Protein AF-A0A7Y2T8F9-F1 (afdb_monomer)

Structure (mmCIF, N/CA/C/O backbone):
data_AF-A0A7Y2T8F9-F1
#
_entry.id   AF-A0A7Y2T8F9-F1
#
loop_
_atom_site.group_PDB
_atom_site.id
_atom_site.type_symbol
_atom_site.label_atom_id
_atom_site.label_alt_id
_atom_site.label_comp_id
_atom_site.label_asym_id
_atom_site.label_entity_id
_atom_site.label_seq_id
_atom_site.pdbx_PDB_ins_code
_atom_site.Cartn_x
_atom_site.Cartn_y
_atom_site.Cartn_z
_atom_site.occupancy
_atom_site.B_iso_or_equiv
_atom_site.auth_seq_id
_atom_site.auth_comp_id
_atom_site.auth_asym_id
_atom_site.auth_atom_id
_atom_site.pdbx_PDB_model_num
ATOM 1 N N . MET A 1 1 ? 24.015 4.406 -47.033 1.00 55.91 1 MET A N 1
ATOM 2 C CA . MET A 1 1 ? 22.770 3.605 -46.964 1.00 55.91 1 MET A CA 1
ATOM 3 C C . MET A 1 1 ? 22.838 2.514 -45.892 1.00 55.91 1 MET A C 1
ATOM 5 O O . MET A 1 1 ? 22.006 2.557 -45.006 1.00 55.91 1 MET A O 1
ATOM 9 N N . LYS A 1 2 ? 23.842 1.614 -45.877 1.00 53.94 2 LYS A N 1
ATOM 10 C CA . LYS A 1 2 ? 24.017 0.629 -44.781 1.00 53.94 2 LYS A CA 1
ATOM 11 C C . LYS A 1 2 ? 24.205 1.256 -43.390 1.00 53.94 2 LYS A C 1
ATOM 13 O O . LYS A 1 2 ? 23.527 0.830 -42.476 1.00 53.94 2 LYS A O 1
ATOM 18 N N . ALA A 1 3 ? 25.053 2.281 -43.249 1.00 59.22 3 ALA A N 1
ATOM 19 C CA . ALA A 1 3 ? 25.273 2.962 -41.963 1.00 59.22 3 ALA A CA 1
ATOM 20 C C . ALA A 1 3 ? 23.988 3.603 -41.402 1.00 59.22 3 ALA A C 1
ATOM 22 O O . ALA A 1 3 ? 23.634 3.343 -40.263 1.00 59.22 3 ALA A O 1
ATOM 23 N N . LEU A 1 4 ? 23.235 4.310 -42.253 1.00 55.00 4 LEU A N 1
ATOM 24 C CA . LEU A 1 4 ? 21.915 4.863 -41.923 1.00 55.00 4 LEU A CA 1
ATOM 25 C C . LEU A 1 4 ? 20.891 3.785 -41.531 1.00 55.00 4 LEU A C 1
ATOM 27 O O . LEU A 1 4 ? 20.096 4.002 -40.631 1.00 55.00 4 LEU A O 1
ATOM 31 N N . MET A 1 5 ? 20.904 2.613 -42.177 1.00 53.47 5 MET A N 1
ATOM 32 C CA . MET A 1 5 ? 20.020 1.507 -41.781 1.00 53.47 5 MET A CA 1
ATOM 33 C C . MET A 1 5 ? 20.418 0.879 -40.439 1.00 53.47 5 MET A C 1
ATOM 35 O O . MET A 1 5 ? 19.548 0.382 -39.731 1.00 53.47 5 MET A O 1
ATOM 39 N N . THR A 1 6 ? 21.703 0.898 -40.079 1.00 60.75 6 THR A N 1
ATOM 40 C CA . THR A 1 6 ? 22.174 0.432 -38.767 1.00 60.75 6 THR A CA 1
ATOM 41 C C . THR A 1 6 ? 21.830 1.427 -37.658 1.00 60.75 6 THR A C 1
ATOM 43 O O . THR A 1 6 ? 21.439 0.998 -36.580 1.00 60.75 6 THR A O 1
ATOM 46 N N . GLU A 1 7 ? 21.929 2.730 -37.932 1.00 61.47 7 GLU A N 1
ATOM 47 C CA . GLU A 1 7 ? 21.553 3.815 -37.011 1.00 61.47 7 GLU A CA 1
ATOM 48 C C . GLU A 1 7 ? 20.048 3.787 -36.718 1.00 61.47 7 GLU A C 1
ATOM 50 O O . GLU A 1 7 ? 19.642 3.601 -35.576 1.00 61.47 7 GLU A O 1
ATOM 55 N N . VAL A 1 8 ? 19.224 3.798 -37.773 1.00 62.12 8 VAL A N 1
ATOM 56 C CA . VAL A 1 8 ? 17.759 3.701 -37.658 1.00 62.12 8 VAL A CA 1
ATOM 57 C C . VAL A 1 8 ? 17.342 2.370 -37.022 1.00 62.12 8 VAL A C 1
ATOM 59 O O . VAL A 1 8 ? 16.398 2.313 -36.240 1.00 62.12 8 VAL A O 1
ATOM 62 N N . GLY A 1 9 ? 18.053 1.278 -37.317 1.00 62.28 9 GLY A N 1
ATOM 63 C CA . GLY A 1 9 ? 17.817 -0.018 -36.678 1.00 62.28 9 GLY A CA 1
ATOM 64 C C . GLY A 1 9 ? 18.173 -0.046 -35.186 1.00 62.28 9 GLY A C 1
ATOM 65 O O . GLY A 1 9 ? 17.554 -0.801 -34.437 1.00 62.28 9 GLY A O 1
ATOM 66 N N . GLY A 1 10 ? 19.142 0.765 -34.754 1.00 63.31 10 GLY A N 1
ATOM 67 C CA . GLY A 1 10 ? 19.514 0.952 -33.351 1.00 63.31 10 GLY A CA 1
ATOM 68 C C . GLY A 1 10 ? 18.458 1.746 -32.588 1.00 63.31 10 GLY A C 1
ATOM 69 O O . GLY A 1 10 ? 17.924 1.244 -31.601 1.00 63.31 10 GLY A O 1
ATOM 70 N N . GLU A 1 11 ? 18.071 2.912 -33.110 1.00 63.84 11 GLU A N 1
ATOM 71 C CA . GLU A 1 11 ? 17.063 3.791 -32.498 1.00 63.84 11 GLU A CA 1
ATOM 72 C C . GLU A 1 11 ? 15.697 3.100 -32.347 1.00 63.84 11 GLU A C 1
ATOM 74 O O . GLU A 1 11 ? 15.057 3.178 -31.299 1.00 63.84 11 GLU A O 1
ATOM 79 N N . VAL A 1 12 ? 15.253 2.354 -33.367 1.00 68.38 12 VAL A N 1
ATOM 80 C CA . VAL A 1 12 ? 13.978 1.614 -33.315 1.00 68.38 12 VAL A CA 1
ATOM 81 C C . VAL A 1 12 ? 14.024 0.492 -32.273 1.00 68.38 12 VAL A C 1
ATOM 83 O O . VAL A 1 12 ? 13.024 0.215 -31.607 1.00 68.38 12 VAL A O 1
ATOM 86 N N . LYS A 1 13 ? 15.184 -0.149 -32.096 1.00 70.75 13 LYS A N 1
ATOM 87 C CA . LYS A 1 13 ? 15.356 -1.224 -31.116 1.00 70.75 13 LYS A CA 1
ATOM 88 C C . LYS A 1 13 ? 15.376 -0.678 -29.688 1.00 70.75 13 LYS A C 1
ATOM 90 O O . LYS A 1 13 ? 14.708 -1.244 -28.825 1.00 70.75 13 LYS A O 1
ATOM 95 N N . GLU A 1 14 ? 16.062 0.434 -29.447 1.00 68.06 14 GLU A N 1
ATOM 96 C CA . GLU A 1 14 ? 16.056 1.118 -28.148 1.00 68.06 14 GLU A CA 1
ATOM 97 C C . GLU A 1 14 ? 14.662 1.636 -27.783 1.00 68.06 14 GLU A C 1
ATOM 99 O O . GLU A 1 14 ? 14.189 1.384 -26.673 1.00 68.06 14 GLU A O 1
ATOM 104 N N . ALA A 1 15 ? 13.949 2.240 -28.740 1.00 69.44 15 ALA A N 1
ATOM 105 C CA . ALA A 1 15 ? 12.564 2.659 -28.549 1.00 69.44 15 ALA A CA 1
ATOM 106 C C . ALA A 1 15 ? 11.645 1.473 -28.204 1.00 69.44 15 ALA A C 1
ATOM 108 O O . ALA A 1 15 ? 10.830 1.576 -27.289 1.00 69.44 15 ALA A O 1
ATOM 109 N N . SER A 1 16 ? 11.794 0.326 -28.878 1.00 72.25 16 SER A N 1
ATOM 110 C CA . SER A 1 16 ? 10.986 -0.868 -28.586 1.00 72.25 16 SER A CA 1
ATOM 111 C C . SER A 1 16 ? 11.247 -1.454 -27.192 1.00 72.25 16 SER A C 1
ATOM 113 O O . SER A 1 16 ? 10.297 -1.736 -26.467 1.00 72.25 16 SER A O 1
ATOM 115 N N . LEU A 1 17 ? 12.515 -1.558 -26.775 1.00 71.75 17 LEU A N 1
ATOM 116 C CA . LEU A 1 17 ? 12.902 -2.070 -25.453 1.00 71.75 17 LEU A CA 1
ATOM 117 C C . LEU A 1 17 ? 12.482 -1.137 -24.313 1.00 71.75 17 LEU A C 1
ATOM 119 O O . LEU A 1 17 ? 12.268 -1.587 -23.184 1.00 71.75 17 LEU A O 1
ATOM 123 N N . PHE A 1 18 ? 12.402 0.162 -24.599 1.00 70.75 18 PHE A N 1
ATOM 124 C CA . PHE A 1 18 ? 11.888 1.157 -23.675 1.00 70.75 18 PHE A CA 1
ATOM 125 C C . PHE A 1 18 ? 10.367 1.066 -23.524 1.00 70.75 18 PHE A C 1
ATOM 127 O O . PHE A 1 18 ? 9.878 1.017 -22.397 1.00 70.75 18 PHE A O 1
ATOM 134 N N . VAL A 1 19 ? 9.628 1.011 -24.639 1.00 75.00 19 VAL A N 1
ATOM 135 C CA . VAL A 1 19 ? 8.163 0.864 -24.628 1.00 75.00 19 VAL A CA 1
ATOM 136 C C . VAL A 1 19 ? 7.761 -0.408 -23.885 1.00 75.00 19 VAL A C 1
ATOM 138 O O . VAL A 1 19 ? 6.861 -0.357 -23.058 1.00 75.00 19 VAL A O 1
ATOM 141 N N . GLU A 1 20 ? 8.482 -1.510 -24.089 1.00 77.06 20 GLU A N 1
ATOM 142 C CA . GLU A 1 20 ? 8.231 -2.775 -23.392 1.00 77.06 20 GLU A CA 1
ATOM 143 C C . GLU A 1 20 ? 8.440 -2.660 -21.869 1.00 77.06 20 GLU A C 1
ATOM 145 O O . GLU A 1 20 ? 7.571 -3.055 -21.091 1.00 77.06 20 GLU A O 1
ATOM 150 N N . ALA A 1 21 ? 9.536 -2.031 -21.424 1.00 71.12 21 ALA A N 1
ATOM 151 C CA . ALA A 1 21 ? 9.790 -1.797 -19.997 1.00 71.12 21 ALA A CA 1
ATOM 152 C C . ALA A 1 21 ? 8.787 -0.812 -19.364 1.00 71.12 21 ALA A C 1
ATOM 154 O O . ALA A 1 21 ? 8.422 -0.946 -18.193 1.00 71.12 21 ALA A O 1
ATOM 155 N N . PHE A 1 22 ? 8.339 0.188 -20.126 1.00 73.50 22 PHE A N 1
ATOM 156 C CA . PHE A 1 22 ? 7.329 1.144 -19.682 1.00 73.50 22 PHE A CA 1
ATOM 157 C C . PHE A 1 22 ? 5.944 0.497 -19.568 1.00 73.50 22 PHE A C 1
ATOM 159 O O . PHE A 1 22 ? 5.265 0.693 -18.559 1.00 73.50 22 PHE A O 1
ATOM 166 N N . ASP A 1 23 ? 5.540 -0.304 -20.555 1.00 78.75 23 ASP A N 1
ATOM 167 C CA . ASP A 1 23 ? 4.273 -1.037 -20.542 1.00 78.75 23 ASP A CA 1
ATOM 168 C C . ASP A 1 23 ? 4.210 -2.002 -19.355 1.00 78.75 23 ASP A C 1
ATOM 170 O O . ASP A 1 23 ? 3.202 -2.046 -18.644 1.00 78.75 23 ASP A O 1
ATOM 174 N N . GLU A 1 24 ? 5.305 -2.709 -19.066 1.00 75.56 24 GLU A N 1
ATOM 175 C CA . GLU A 1 24 ? 5.387 -3.578 -17.894 1.00 75.56 24 GLU A CA 1
ATOM 176 C C . GLU A 1 24 ? 5.189 -2.785 -16.588 1.00 75.56 24 GLU A C 1
ATOM 178 O O . GLU A 1 24 ? 4.359 -3.157 -15.752 1.00 75.56 24 GLU A O 1
ATOM 183 N N . LEU A 1 25 ? 5.862 -1.638 -16.431 1.00 73.62 25 LEU A N 1
ATOM 184 C CA . LEU A 1 25 ? 5.693 -0.754 -15.270 1.00 73.62 25 LEU A CA 1
ATOM 185 C C . LEU A 1 25 ? 4.246 -0.235 -15.143 1.00 73.62 25 LEU A C 1
ATOM 187 O O . LEU A 1 25 ? 3.688 -0.173 -14.039 1.00 73.62 25 LEU A O 1
ATOM 191 N N . MET A 1 26 ? 3.622 0.118 -16.269 1.00 78.19 26 MET A N 1
ATOM 192 C CA . MET A 1 26 ? 2.252 0.629 -16.326 1.00 78.19 26 MET A CA 1
ATOM 193 C C . MET A 1 26 ? 1.230 -0.417 -15.878 1.00 78.19 26 MET A C 1
ATOM 195 O O . MET A 1 26 ? 0.310 -0.078 -15.130 1.00 78.19 26 MET A O 1
ATOM 199 N N . VAL A 1 27 ? 1.403 -1.691 -16.246 1.00 82.00 27 VAL A N 1
ATOM 200 C CA . VAL A 1 27 ? 0.526 -2.781 -15.783 1.00 82.00 27 VAL A CA 1
ATOM 201 C C . VAL A 1 27 ? 0.544 -2.885 -14.256 1.00 82.00 27 VAL A C 1
ATOM 203 O O . VAL A 1 27 ? -0.520 -2.905 -13.630 1.00 82.00 27 VAL A O 1
ATOM 206 N N . TYR A 1 28 ? 1.725 -2.868 -13.628 1.00 77.19 28 TYR A N 1
ATOM 207 C CA . TYR A 1 28 ? 1.826 -2.887 -12.163 1.00 77.19 28 TYR A CA 1
ATOM 208 C C . TYR A 1 28 ? 1.205 -1.644 -11.516 1.00 77.19 28 TYR A C 1
ATOM 210 O O . TYR A 1 28 ? 0.551 -1.754 -10.475 1.00 77.19 28 TYR A O 1
ATOM 218 N N . SER A 1 29 ? 1.358 -0.476 -12.143 1.00 79.25 29 SER A N 1
ATOM 219 C CA . SER A 1 29 ? 0.748 0.775 -11.683 1.00 79.25 29 SER A CA 1
ATOM 220 C C . SER A 1 29 ? -0.785 0.717 -11.711 1.00 79.25 29 SER A C 1
ATOM 222 O O . SER A 1 29 ? -1.440 1.097 -10.737 1.00 79.25 29 SER A O 1
ATOM 224 N N . TYR A 1 30 ? -1.382 0.164 -12.774 1.00 82.31 30 TYR A N 1
ATOM 225 C CA . TYR A 1 30 ? -2.833 -0.033 -12.857 1.00 82.31 30 TYR A CA 1
ATOM 226 C C . TYR A 1 30 ? -3.352 -1.030 -11.817 1.00 82.31 30 TYR A C 1
ATOM 228 O O . TYR A 1 30 ? -4.395 -0.784 -11.202 1.00 82.31 30 TYR A O 1
ATOM 236 N N . ILE A 1 31 ? -2.621 -2.122 -11.574 1.00 85.56 3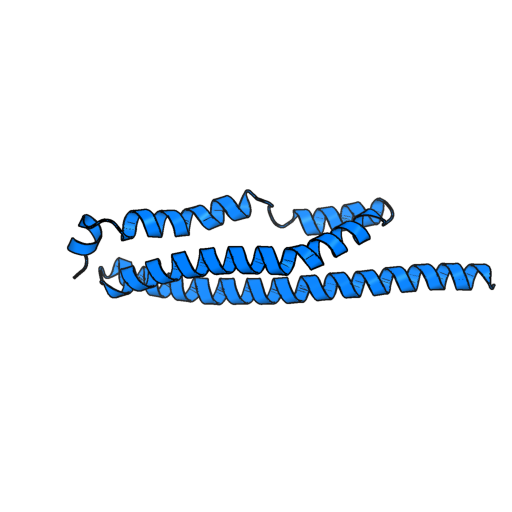1 ILE A N 1
ATOM 237 C CA . ILE A 1 31 ? -2.960 -3.093 -10.523 1.00 85.56 31 ILE A CA 1
ATOM 238 C C . ILE A 1 31 ? -2.929 -2.420 -9.143 1.00 85.56 31 ILE A C 1
ATOM 240 O O . ILE A 1 31 ? -3.879 -2.561 -8.369 1.00 85.56 31 ILE A O 1
ATOM 244 N N . ASP A 1 32 ? -1.884 -1.642 -8.841 1.00 82.00 32 ASP A N 1
ATOM 245 C CA . ASP A 1 32 ? -1.767 -0.899 -7.580 1.00 82.00 32 ASP A CA 1
ATOM 246 C C . ASP A 1 32 ? -2.890 0.141 -7.424 1.00 82.00 32 ASP A C 1
ATOM 248 O O . ASP A 1 32 ? -3.497 0.264 -6.357 1.00 82.00 32 ASP A O 1
ATOM 252 N N . ALA A 1 33 ? -3.227 0.867 -8.495 1.00 80.44 33 ALA A N 1
ATOM 253 C CA . ALA A 1 33 ? -4.338 1.814 -8.503 1.00 80.44 33 ALA A CA 1
ATOM 254 C C . ALA A 1 33 ? -5.678 1.120 -8.210 1.00 80.44 33 ALA A C 1
ATOM 256 O O . ALA A 1 33 ? -6.429 1.573 -7.341 1.00 80.44 33 ALA A O 1
ATOM 257 N N . GLY A 1 34 ? -5.955 -0.013 -8.862 1.00 84.94 34 GLY A N 1
ATOM 258 C CA . GLY A 1 34 ? -7.148 -0.821 -8.600 1.00 84.94 34 GLY A CA 1
ATOM 259 C C . GLY A 1 34 ? -7.211 -1.303 -7.149 1.00 84.94 34 GLY A C 1
ATOM 260 O O . GLY A 1 34 ? -8.235 -1.146 -6.477 1.00 84.94 34 GLY A O 1
ATOM 261 N N . LEU A 1 35 ? -6.092 -1.803 -6.620 1.00 86.75 35 LEU A N 1
ATOM 262 C CA . LEU A 1 35 ? -5.986 -2.243 -5.230 1.00 86.75 35 LEU A CA 1
ATOM 263 C C . LEU A 1 35 ? -6.252 -1.097 -4.243 1.00 86.75 35 LEU A C 1
ATOM 265 O O . LEU A 1 35 ? -6.974 -1.283 -3.260 1.00 86.75 35 LEU A O 1
ATOM 269 N N . LYS A 1 36 ? -5.726 0.105 -4.511 1.00 82.19 36 LYS A N 1
ATOM 270 C CA . LYS A 1 36 ? -5.979 1.308 -3.701 1.00 82.19 36 LYS A CA 1
ATOM 271 C C . LYS A 1 36 ? -7.452 1.698 -3.696 1.00 82.19 36 LYS A C 1
ATOM 273 O O . LYS A 1 36 ? -7.960 2.053 -2.635 1.00 82.19 36 LYS A O 1
ATOM 278 N N . VAL A 1 37 ? -8.142 1.610 -4.833 1.00 86.50 37 VAL A N 1
ATOM 279 C CA . VAL A 1 37 ? -9.582 1.900 -4.917 1.00 86.50 37 VAL A CA 1
ATOM 280 C C . VAL A 1 37 ? -10.381 0.900 -4.081 1.00 86.50 37 VAL A C 1
ATOM 282 O O . VAL A 1 37 ? -11.184 1.311 -3.243 1.00 86.50 37 VAL A O 1
ATOM 285 N N . VAL A 1 38 ? -10.117 -0.402 -4.233 1.00 88.12 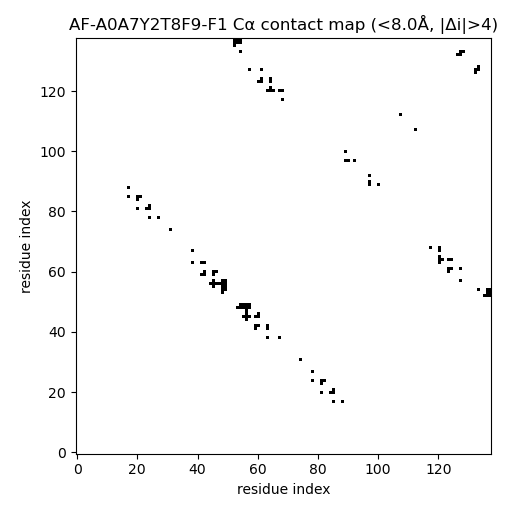38 VAL A N 1
A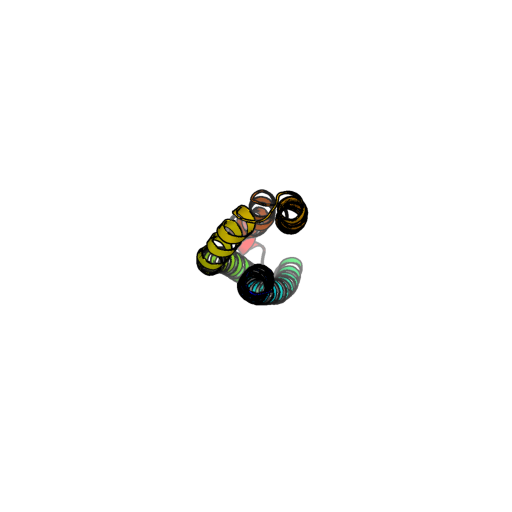TOM 286 C CA . VAL A 1 38 ? -10.797 -1.457 -3.460 1.00 88.12 38 VAL A CA 1
ATOM 287 C C . VAL A 1 38 ? -10.561 -1.276 -1.962 1.00 88.12 38 VAL A C 1
ATOM 289 O O . VAL A 1 38 ? -11.506 -1.281 -1.170 1.00 88.12 38 VAL A O 1
ATOM 292 N N . LEU A 1 39 ? -9.309 -1.046 -1.560 1.00 82.75 39 LEU A N 1
ATOM 293 C CA . LEU A 1 39 ? -8.971 -0.747 -0.173 1.00 82.75 39 LEU A CA 1
ATOM 294 C C . LEU A 1 39 ? -9.672 0.536 0.298 1.00 82.75 39 LEU A C 1
ATOM 296 O O . LEU A 1 39 ? -10.211 0.552 1.400 1.00 82.75 39 LEU A O 1
ATOM 300 N N . GLY A 1 40 ? -9.729 1.590 -0.512 1.00 81.38 40 GLY A N 1
ATOM 301 C CA . GLY A 1 40 ? -10.440 2.828 -0.182 1.00 81.38 40 GLY A CA 1
ATOM 302 C C . GLY A 1 40 ? -11.924 2.601 0.121 1.00 81.38 40 GLY A C 1
ATOM 303 O O . GLY A 1 40 ? -12.435 3.108 1.120 1.00 81.38 40 GLY A O 1
ATOM 304 N N . LEU A 1 41 ? -12.605 1.770 -0.672 1.00 86.69 41 LEU A N 1
ATOM 305 C CA . LEU A 1 41 ? -14.008 1.409 -0.437 1.00 86.69 41 LEU A CA 1
ATOM 306 C C . LEU A 1 41 ? -14.195 0.632 0.872 1.00 86.69 41 LEU A C 1
ATOM 308 O O . LEU A 1 41 ? -15.095 0.946 1.653 1.00 86.69 41 LEU A O 1
ATOM 312 N N . ILE A 1 42 ? -13.320 -0.339 1.155 1.00 83.62 42 ILE A N 1
ATOM 313 C CA . ILE A 1 42 ? -13.343 -1.089 2.421 1.00 83.62 42 ILE A CA 1
ATOM 314 C C . ILE A 1 42 ? -13.149 -0.137 3.606 1.00 83.62 42 ILE A C 1
ATOM 316 O O . ILE A 1 42 ? -13.848 -0.260 4.614 1.00 83.62 42 ILE A O 1
ATOM 320 N N . LEU A 1 43 ? -12.241 0.836 3.482 1.00 82.75 43 LEU A N 1
ATOM 321 C CA . LEU A 1 43 ? -12.013 1.832 4.523 1.00 82.75 43 LEU A CA 1
ATOM 322 C C . LEU A 1 43 ? -13.245 2.706 4.758 1.00 82.75 43 LEU A C 1
ATOM 324 O O . LEU A 1 43 ? -13.581 2.964 5.911 1.00 82.75 43 LEU A O 1
ATOM 328 N N . LEU A 1 44 ? -13.936 3.138 3.699 1.00 83.75 44 LEU A N 1
ATOM 329 C CA . LEU A 1 44 ? -15.166 3.920 3.831 1.00 83.75 44 LEU A CA 1
ATOM 330 C C . LEU A 1 44 ? -16.243 3.139 4.592 1.00 83.75 44 LEU A C 1
ATOM 332 O O . LEU A 1 44 ? -16.826 3.662 5.543 1.00 83.75 44 LEU A O 1
ATOM 336 N N . VAL A 1 45 ? -16.457 1.866 4.245 1.00 84.44 45 VAL A N 1
ATOM 337 C CA . VAL A 1 45 ? -17.413 0.992 4.951 1.00 84.44 45 VAL A CA 1
ATOM 338 C C . VAL A 1 45 ? -17.013 0.810 6.419 1.00 84.44 45 VAL A C 1
ATOM 340 O O . VAL A 1 45 ? -17.851 0.939 7.317 1.00 84.44 45 VAL A O 1
ATOM 343 N N . ALA A 1 46 ? -15.727 0.573 6.684 1.00 82.62 46 ALA A N 1
ATOM 344 C CA . ALA A 1 46 ? -15.210 0.433 8.040 1.00 82.62 46 ALA A CA 1
ATOM 345 C C . ALA A 1 46 ? -15.370 1.730 8.857 1.00 82.62 46 ALA A C 1
ATOM 347 O O . ALA A 1 46 ? -15.802 1.686 10.012 1.00 82.62 46 ALA A O 1
ATOM 348 N N . GLY A 1 47 ? -15.119 2.885 8.233 1.00 80.19 47 GLY A N 1
ATOM 349 C CA . GLY A 1 47 ? -15.318 4.216 8.802 1.00 80.19 47 GLY A CA 1
ATOM 350 C C . GLY A 1 47 ? -16.771 4.470 9.200 1.00 80.19 47 GLY A C 1
ATOM 351 O O . GLY A 1 47 ? -17.031 4.927 10.313 1.00 80.19 47 GLY A O 1
ATOM 352 N N . VAL A 1 48 ? -17.737 4.081 8.360 1.00 85.12 48 VAL A N 1
ATOM 353 C CA . VAL A 1 48 ? -19.169 4.145 8.706 1.00 85.12 48 VAL A CA 1
ATOM 354 C C . VAL A 1 48 ? -19.486 3.263 9.919 1.00 85.12 48 VAL A C 1
ATOM 356 O O . VAL A 1 48 ? -20.210 3.687 10.823 1.00 85.12 48 VAL A O 1
ATOM 359 N N . GLY A 1 49 ? -18.922 2.054 9.984 1.00 80.38 49 GLY A N 1
ATOM 360 C CA . GLY A 1 49 ? -19.061 1.171 11.146 1.00 80.38 49 GLY A CA 1
ATOM 361 C C . GLY A 1 49 ? -18.493 1.782 12.433 1.00 80.38 49 GLY A C 1
ATOM 362 O O . GLY A 1 49 ? -19.100 1.664 13.499 1.00 80.38 49 GLY A O 1
ATOM 363 N N . LEU A 1 50 ? -17.368 2.489 12.326 1.00 79.62 50 LEU A N 1
ATOM 364 C CA . LEU A 1 50 ? -16.729 3.221 13.420 1.00 79.62 50 LEU A CA 1
ATOM 365 C C . LEU A 1 50 ? -17.554 4.415 13.906 1.00 79.62 50 LEU A C 1
ATOM 367 O O . LEU A 1 50 ? -17.727 4.574 15.114 1.00 79.62 50 LEU A O 1
ATOM 371 N N . LEU A 1 51 ? -18.127 5.202 12.992 1.00 80.56 51 LEU A N 1
ATOM 372 C CA . LEU A 1 51 ? -19.035 6.304 13.335 1.00 80.56 51 LEU A CA 1
ATOM 373 C C . LEU A 1 51 ? -20.285 5.801 14.066 1.00 80.56 51 LEU A C 1
ATOM 375 O O . LEU A 1 51 ? -20.748 6.425 15.020 1.00 80.56 51 LEU A O 1
ATOM 379 N N . LYS A 1 52 ? -20.790 4.625 13.678 1.00 82.81 52 LYS A N 1
ATOM 380 C CA . LYS A 1 52 ? -21.908 3.947 14.352 1.00 82.81 52 LYS A CA 1
ATOM 381 C C . LYS A 1 52 ? -21.506 3.219 15.641 1.00 82.81 52 LYS A C 1
ATOM 383 O O . LYS A 1 52 ? -22.330 2.504 16.208 1.00 82.81 52 LYS A O 1
ATOM 388 N N . LYS A 1 53 ? -20.261 3.384 16.102 1.00 80.00 53 LYS A N 1
ATOM 389 C CA . LYS A 1 53 ? -19.688 2.737 17.290 1.00 80.00 53 LYS A CA 1
ATOM 390 C C . LYS A 1 53 ? -19.856 1.210 17.306 1.00 80.00 53 LYS A C 1
ATOM 392 O O . LYS A 1 53 ? -20.029 0.618 18.366 1.00 80.00 53 LYS A O 1
ATOM 397 N N . LYS A 1 54 ? -19.800 0.562 16.139 1.00 79.88 54 LYS A N 1
ATOM 398 C CA . LYS A 1 54 ? -19.945 -0.894 16.011 1.00 79.88 54 LYS A CA 1
ATOM 399 C C . LYS A 1 54 ? -18.590 -1.590 16.087 1.00 79.88 54 LYS A C 1
ATOM 401 O O . LYS A 1 54 ? -17.640 -1.198 15.407 1.00 79.88 54 LYS A O 1
ATOM 406 N N . LEU A 1 55 ? -18.534 -2.707 16.813 1.00 78.81 55 LEU A N 1
ATOM 407 C CA . LEU A 1 55 ? -17.337 -3.557 16.912 1.00 78.81 55 LEU A CA 1
ATOM 408 C C . LEU A 1 55 ? -16.863 -4.102 15.553 1.00 78.81 55 LEU A C 1
ATOM 410 O O . LEU A 1 55 ? -15.670 -4.334 15.357 1.00 78.81 55 LEU A O 1
ATOM 414 N N . TRP A 1 56 ? -17.772 -4.290 14.591 1.00 78.94 56 TRP A N 1
ATOM 415 C CA . TRP A 1 56 ? -17.391 -4.741 13.250 1.00 78.94 56 TRP A CA 1
ATOM 416 C C . TRP A 1 56 ? -16.590 -3.684 12.478 1.00 78.94 56 TRP A C 1
ATOM 418 O O . TRP A 1 56 ? -15.611 -4.040 11.829 1.00 78.94 56 TRP A O 1
ATOM 428 N N . GLY A 1 57 ? -16.910 -2.391 12.633 1.00 79.12 57 GLY A N 1
ATOM 429 C CA . GLY A 1 57 ? -16.145 -1.300 12.014 1.00 79.12 57 GLY A CA 1
ATOM 430 C C . GLY A 1 57 ? -14.697 -1.264 12.502 1.00 79.12 57 GLY A C 1
ATOM 431 O O . GLY A 1 57 ? -13.772 -1.151 11.706 1.00 79.12 57 GLY A O 1
ATOM 432 N N . GLN A 1 58 ? -14.485 -1.493 13.802 1.00 80.12 58 GLN A N 1
ATOM 433 C CA . GLN A 1 58 ? -13.147 -1.616 14.385 1.00 80.12 58 GLN A CA 1
ATOM 434 C C . GLN A 1 58 ? -12.360 -2.791 13.789 1.00 80.12 58 GLN A C 1
ATOM 436 O O . GLN A 1 58 ? -11.206 -2.618 13.398 1.00 80.12 58 GLN A O 1
ATOM 441 N N . LYS A 1 59 ? -12.974 -3.981 13.701 1.00 80.81 59 LYS A N 1
ATOM 442 C CA . LYS A 1 59 ? -12.327 -5.171 13.124 1.00 80.81 59 LYS A CA 1
ATOM 443 C C . LYS A 1 59 ? -11.993 -4.972 11.643 1.00 80.81 59 LYS A C 1
ATOM 445 O O . LYS A 1 59 ? -10.896 -5.333 11.229 1.00 80.81 59 LYS A O 1
ATOM 450 N N . MET A 1 60 ? -12.898 -4.368 10.869 1.00 80.69 60 MET A N 1
ATOM 451 C CA . MET A 1 60 ? -12.660 -4.071 9.454 1.00 80.69 60 MET A CA 1
ATOM 452 C C . MET A 1 60 ? -11.546 -3.045 9.256 1.00 80.69 60 MET A C 1
ATOM 454 O O . MET A 1 60 ? -10.701 -3.253 8.395 1.00 80.69 60 MET A O 1
ATOM 458 N N . SER A 1 61 ? -11.488 -1.979 10.060 1.00 82.81 61 SER A N 1
ATOM 459 C CA . SER A 1 61 ? -10.404 -0.992 9.969 1.00 82.81 61 SER A CA 1
ATOM 460 C C . SER A 1 61 ? -9.047 -1.568 10.364 1.00 82.81 61 SER A C 1
ATOM 462 O O . SER A 1 61 ? -8.043 -1.230 9.743 1.00 82.81 61 SER A O 1
ATOM 464 N N . LEU A 1 62 ? -9.006 -2.458 11.360 1.00 83.06 62 LEU A N 1
ATOM 465 C CA . LEU A 1 62 ? -7.791 -3.189 11.731 1.00 83.06 62 LEU A CA 1
ATOM 466 C C . LEU A 1 62 ? -7.321 -4.105 10.600 1.00 83.06 62 LEU A C 1
ATOM 468 O O . LEU A 1 62 ? -6.155 -4.053 10.215 1.00 83.06 62 LEU A O 1
ATOM 472 N N . PHE A 1 63 ? -8.234 -4.902 10.040 1.00 85.00 63 PHE A N 1
ATOM 473 C CA . PHE A 1 63 ? -7.936 -5.754 8.892 1.00 85.00 63 PHE A CA 1
ATOM 474 C C . PHE A 1 63 ? -7.446 -4.927 7.699 1.00 85.00 63 PHE A C 1
ATOM 476 O O . PHE A 1 63 ? -6.417 -5.245 7.112 1.00 85.00 63 PHE A O 1
ATOM 483 N N . TRP A 1 64 ? -8.135 -3.827 7.392 1.00 86.94 64 TRP A N 1
ATOM 484 C CA . TRP A 1 64 ? -7.763 -2.910 6.323 1.00 86.94 64 TRP A CA 1
ATOM 485 C C . TRP A 1 64 ? -6.362 -2.324 6.519 1.00 86.94 64 TRP A C 1
ATOM 487 O O . TRP A 1 64 ? -5.573 -2.309 5.578 1.00 86.94 64 TRP A O 1
ATOM 497 N N . ALA A 1 65 ? -6.027 -1.878 7.734 1.00 83.50 65 ALA A N 1
ATOM 498 C CA . ALA A 1 65 ? -4.721 -1.294 8.025 1.00 83.50 65 ALA A CA 1
ATOM 499 C C . ALA A 1 65 ? -3.587 -2.308 7.809 1.00 83.50 65 ALA A C 1
ATOM 501 O O . ALA A 1 65 ? -2.588 -1.984 7.168 1.00 83.50 65 ALA A O 1
ATOM 502 N N . VAL A 1 66 ? -3.765 -3.551 8.272 1.00 85.81 66 VAL A N 1
ATOM 503 C CA . VAL A 1 66 ? -2.798 -4.637 8.041 1.00 85.81 66 VAL A CA 1
ATOM 504 C C . VAL A 1 66 ? -2.708 -4.974 6.553 1.00 85.81 66 VAL A C 1
ATOM 506 O O . VAL A 1 66 ? -1.609 -5.005 6.003 1.00 85.81 66 VAL A O 1
ATOM 509 N N . ALA A 1 67 ? -3.847 -5.157 5.881 1.00 84.62 67 ALA A N 1
ATOM 510 C CA . ALA A 1 67 ? -3.895 -5.461 4.454 1.00 84.62 67 ALA A CA 1
ATOM 511 C C . ALA A 1 67 ? -3.206 -4.374 3.618 1.00 84.62 67 ALA A C 1
ATOM 513 O O . ALA A 1 67 ? -2.465 -4.691 2.693 1.00 84.62 67 ALA A O 1
ATOM 514 N N . ARG A 1 68 ? -3.377 -3.094 3.972 1.00 84.12 68 ARG A N 1
ATOM 515 C CA . ARG A 1 68 ? -2.745 -1.967 3.277 1.00 84.12 68 ARG A CA 1
ATOM 516 C C . ARG A 1 68 ? -1.226 -1.955 3.433 1.00 84.12 68 ARG A C 1
ATOM 518 O O . ARG A 1 68 ? -0.542 -1.635 2.459 1.00 84.12 68 ARG A O 1
ATOM 525 N N . ILE A 1 69 ? -0.718 -2.281 4.624 1.00 84.00 69 ILE A N 1
ATOM 526 C CA . ILE A 1 69 ? 0.723 -2.380 4.902 1.00 84.00 69 ILE A CA 1
ATOM 527 C C . ILE A 1 69 ? 1.327 -3.556 4.133 1.00 84.00 69 ILE A C 1
ATOM 529 O O . ILE A 1 69 ? 2.334 -3.385 3.450 1.00 84.00 69 ILE A O 1
ATOM 533 N N . VAL A 1 70 ? 0.686 -4.727 4.183 1.00 86.94 70 VAL A N 1
ATOM 534 C CA . VAL A 1 70 ? 1.138 -5.915 3.444 1.00 86.94 70 VAL A CA 1
ATOM 535 C C . VAL A 1 70 ? 1.123 -5.647 1.939 1.00 86.94 70 VAL A C 1
ATOM 537 O O . VAL A 1 70 ? 2.121 -5.896 1.272 1.00 86.94 70 VAL A O 1
ATOM 540 N N . ALA A 1 71 ? 0.045 -5.060 1.415 1.00 83.75 71 ALA A N 1
ATOM 541 C CA . ALA A 1 71 ? -0.064 -4.669 0.013 1.00 83.75 71 ALA A CA 1
ATOM 542 C C . ALA A 1 71 ? 1.045 -3.698 -0.415 1.00 83.75 71 ALA A C 1
ATOM 544 O O . ALA A 1 71 ? 1.653 -3.898 -1.459 1.00 83.75 71 ALA A O 1
ATOM 545 N N . ALA A 1 72 ? 1.347 -2.676 0.398 1.00 79.69 72 ALA A N 1
ATOM 546 C CA . ALA A 1 72 ? 2.469 -1.775 0.125 1.00 79.69 72 ALA A CA 1
ATOM 547 C C . ALA A 1 72 ? 3.801 -2.533 0.049 1.00 79.69 72 ALA A C 1
ATOM 549 O O . ALA A 1 72 ? 4.573 -2.309 -0.880 1.00 79.69 72 ALA A O 1
ATOM 550 N N . GLY A 1 73 ? 4.060 -3.429 1.007 1.00 82.06 73 GLY A N 1
ATOM 551 C CA . GLY A 1 73 ? 5.285 -4.226 1.040 1.00 82.06 73 GLY A CA 1
ATOM 552 C C . GLY A 1 73 ? 5.422 -5.130 -0.183 1.00 82.06 73 GLY A C 1
ATOM 553 O O . GLY A 1 73 ? 6.450 -5.097 -0.853 1.00 82.06 73 GLY A O 1
ATOM 554 N N . VAL A 1 74 ? 4.368 -5.879 -0.518 1.00 85.69 74 VAL A N 1
ATOM 555 C CA . VAL A 1 74 ? 4.346 -6.775 -1.684 1.00 85.69 74 VAL A CA 1
ATOM 556 C C . VAL A 1 74 ? 4.541 -5.992 -2.978 1.00 85.69 74 VAL A C 1
ATOM 558 O O . VAL A 1 74 ? 5.429 -6.340 -3.751 1.00 85.69 74 VAL A O 1
ATOM 561 N N . MET A 1 75 ? 3.781 -4.912 -3.195 1.00 78.69 75 MET A N 1
ATOM 562 C CA . MET A 1 75 ? 3.921 -4.109 -4.412 1.00 78.69 75 MET A CA 1
ATOM 563 C C . MET A 1 75 ? 5.324 -3.525 -4.535 1.00 78.69 75 MET A C 1
ATOM 565 O O . MET A 1 75 ? 5.910 -3.632 -5.600 1.00 78.69 75 MET A O 1
ATOM 569 N N . THR A 1 76 ? 5.910 -3.025 -3.443 1.00 78.81 76 THR A N 1
ATOM 570 C CA . THR A 1 76 ? 7.292 -2.515 -3.452 1.00 78.81 76 THR A CA 1
ATOM 571 C C . THR A 1 76 ? 8.292 -3.581 -3.907 1.00 78.81 76 THR A C 1
ATOM 573 O O . THR A 1 76 ? 9.166 -3.292 -4.721 1.00 78.81 76 THR A O 1
ATOM 576 N N . VAL A 1 77 ? 8.164 -4.816 -3.407 1.00 82.25 77 VAL A N 1
ATOM 577 C CA . VAL A 1 77 ? 9.055 -5.930 -3.775 1.00 82.25 77 VAL A CA 1
ATOM 578 C C . VAL A 1 77 ? 8.861 -6.351 -5.231 1.00 82.25 77 VAL A C 1
ATOM 580 O O . VAL A 1 77 ? 9.845 -6.568 -5.931 1.00 82.25 77 VAL A O 1
ATOM 583 N N . VAL A 1 78 ? 7.617 -6.431 -5.703 1.00 83.25 78 VAL A N 1
ATOM 584 C CA . VAL A 1 78 ? 7.306 -6.842 -7.080 1.00 83.25 78 VAL A CA 1
ATOM 585 C C . VAL A 1 78 ? 7.740 -5.778 -8.091 1.00 83.25 78 VAL A C 1
ATOM 587 O O . VAL A 1 78 ? 8.314 -6.112 -9.122 1.00 83.25 78 VAL A O 1
ATOM 590 N N . THR A 1 79 ? 7.554 -4.492 -7.788 1.00 75.44 79 THR A N 1
ATOM 591 C CA . THR A 1 79 ? 7.934 -3.405 -8.701 1.00 75.44 79 THR A CA 1
ATOM 592 C C . THR A 1 79 ? 9.429 -3.096 -8.685 1.00 75.44 79 THR A C 1
ATOM 594 O O . THR A 1 79 ? 9.902 -2.414 -9.588 1.00 75.44 79 THR A O 1
ATOM 597 N N . LEU A 1 80 ? 10.191 -3.569 -7.690 1.00 76.31 80 LEU A N 1
ATOM 598 C CA . LEU A 1 80 ? 11.618 -3.253 -7.526 1.00 76.31 80 LEU A CA 1
ATOM 599 C C . LEU A 1 80 ? 12.469 -3.672 -8.733 1.00 76.31 80 LEU A C 1
ATOM 601 O O . LEU A 1 80 ? 13.367 -2.927 -9.117 1.00 76.31 80 LEU A O 1
ATOM 605 N N . GLY A 1 81 ? 12.188 -4.837 -9.322 1.00 79.50 81 GLY A N 1
ATOM 606 C CA . GLY A 1 81 ? 12.883 -5.338 -10.514 1.00 79.50 81 GLY A CA 1
ATOM 607 C C . GLY A 1 81 ? 12.614 -4.472 -11.751 1.00 79.50 81 GLY A C 1
ATOM 608 O O . GLY A 1 81 ? 13.543 -3.809 -12.214 1.00 79.50 81 GLY A O 1
ATOM 609 N N . PRO A 1 82 ? 11.351 -4.381 -12.213 1.00 77.12 82 PRO A N 1
ATOM 610 C CA . PRO A 1 82 ? 10.974 -3.556 -13.365 1.00 77.12 82 PRO A CA 1
ATOM 611 C C . PRO A 1 82 ? 11.372 -2.084 -13.210 1.00 77.12 82 PRO A C 1
ATOM 613 O O . PRO A 1 82 ? 11.831 -1.449 -14.152 1.00 77.12 82 PRO A O 1
ATOM 616 N N . THR A 1 83 ? 11.272 -1.536 -11.993 1.00 74.12 83 THR A N 1
ATOM 617 C CA . THR A 1 83 ? 11.680 -0.151 -11.714 1.00 74.12 83 THR A CA 1
ATOM 618 C C . THR A 1 83 ? 13.187 0.050 -11.885 1.00 74.12 83 THR A C 1
ATOM 620 O O . THR A 1 83 ? 13.597 1.098 -12.376 1.00 74.12 83 THR A O 1
ATOM 623 N N . ARG A 1 84 ? 14.026 -0.920 -11.489 1.00 75.50 84 ARG A N 1
ATOM 624 C CA . ARG A 1 84 ? 15.482 -0.832 -11.691 1.00 75.50 84 ARG A CA 1
ATOM 625 C C . ARG A 1 84 ? 15.842 -0.908 -13.167 1.00 75.50 84 ARG A C 1
ATOM 627 O O . ARG A 1 84 ? 16.603 -0.070 -13.629 1.00 75.50 84 ARG A O 1
ATOM 634 N N . GLU A 1 85 ? 15.250 -1.849 -13.898 1.00 76.25 85 GLU A N 1
ATOM 635 C CA . GLU A 1 85 ? 15.492 -1.991 -15.336 1.00 76.25 85 GLU A CA 1
ATOM 636 C C . GLU A 1 85 ? 15.054 -0.735 -16.105 1.00 76.25 85 GLU A C 1
ATOM 638 O O . GLU A 1 85 ? 15.788 -0.223 -16.949 1.00 76.25 85 GLU A O 1
ATOM 643 N N . PHE A 1 86 ? 13.894 -0.176 -15.754 1.00 73.88 86 PHE A N 1
ATOM 644 C CA . PHE A 1 86 ? 13.424 1.088 -16.307 1.00 73.88 86 PHE A CA 1
ATOM 645 C C . PHE A 1 86 ? 14.388 2.247 -16.000 1.00 73.88 86 PHE A C 1
ATOM 647 O O . PHE A 1 86 ? 14.727 3.019 -16.893 1.00 73.88 86 PHE A O 1
ATOM 654 N N . GLN A 1 87 ? 14.881 2.358 -14.760 1.00 72.75 87 GLN A N 1
ATOM 655 C CA . GLN A 1 87 ? 15.850 3.394 -14.377 1.00 72.75 87 GLN A CA 1
ATOM 656 C C . GLN A 1 87 ? 17.188 3.260 -15.113 1.00 72.75 87 GLN A C 1
ATOM 658 O O . GLN A 1 87 ? 17.751 4.273 -15.523 1.00 72.75 87 GLN A O 1
ATOM 663 N N . GLU A 1 88 ? 17.688 2.038 -15.301 1.00 76.75 88 GLU A N 1
ATOM 664 C CA . GLU A 1 88 ? 18.924 1.781 -16.046 1.00 76.75 88 GLU A CA 1
ATOM 665 C C . GLU A 1 88 ? 18.785 2.164 -17.523 1.00 76.75 88 GLU A C 1
ATOM 667 O O . GLU A 1 88 ? 19.684 2.807 -18.064 1.00 76.75 88 GLU A O 1
ATOM 672 N N . LYS A 1 89 ? 17.648 1.846 -18.158 1.00 72.00 89 LYS A N 1
ATOM 673 C CA . LYS A 1 89 ? 17.371 2.223 -19.555 1.00 72.00 89 LYS A CA 1
ATOM 674 C C . LYS A 1 89 ? 17.194 3.735 -19.725 1.00 72.00 89 LYS A C 1
ATOM 676 O O . LYS A 1 89 ? 17.752 4.309 -20.652 1.00 72.00 89 LYS A O 1
ATOM 681 N N . VAL A 1 90 ? 16.491 4.404 -18.807 1.00 71.06 90 VAL A N 1
ATOM 682 C CA . VAL A 1 90 ? 16.347 5.876 -18.821 1.00 71.06 90 VAL A CA 1
ATOM 683 C C . VAL A 1 90 ? 17.688 6.579 -18.583 1.00 71.06 90 VAL A C 1
ATOM 685 O O . VAL A 1 90 ? 17.937 7.633 -19.159 1.00 71.06 90 VAL A O 1
ATOM 688 N N . GLY A 1 91 ? 18.573 6.004 -17.764 1.00 69.31 91 GLY A N 1
ATOM 689 C CA . GLY A 1 91 ? 19.910 6.548 -17.508 1.00 69.31 91 GLY A CA 1
ATOM 690 C C . GLY A 1 91 ? 20.875 6.475 -18.698 1.00 69.31 91 GLY A C 1
ATOM 691 O O . GLY A 1 91 ? 21.933 7.095 -18.641 1.00 69.31 91 GLY A O 1
ATOM 692 N N . GLN A 1 92 ? 20.526 5.730 -19.750 1.00 72.25 92 GLN A N 1
ATOM 693 C CA . GLN A 1 92 ? 21.308 5.599 -20.985 1.00 72.25 92 GLN A CA 1
ATOM 694 C C . GLN A 1 92 ? 20.786 6.491 -22.125 1.00 72.25 92 GLN A C 1
ATOM 696 O O . GLN A 1 92 ? 21.424 6.558 -23.171 1.00 72.25 92 GLN A O 1
ATOM 701 N N . MET A 1 93 ? 19.652 7.176 -21.938 1.00 68.81 93 MET A N 1
ATOM 702 C CA . MET A 1 93 ? 19.061 8.062 -22.946 1.00 68.81 93 MET A CA 1
ATOM 703 C C . MET A 1 93 ? 19.723 9.443 -22.972 1.00 68.81 93 MET A C 1
ATOM 705 O O . MET A 1 93 ? 20.220 9.929 -21.956 1.00 68.81 93 MET A O 1
ATOM 709 N N . ASP A 1 94 ? 19.662 10.109 -24.128 1.00 67.75 94 ASP A N 1
ATOM 710 C CA . ASP A 1 94 ? 20.121 11.490 -24.280 1.00 67.75 94 ASP A CA 1
ATOM 711 C C . ASP A 1 94 ? 19.388 12.449 -23.323 1.00 67.75 94 ASP A C 1
ATOM 713 O O . ASP A 1 94 ? 18.177 12.353 -23.089 1.00 67.75 94 ASP A O 1
ATOM 717 N N . GLY A 1 95 ? 20.133 13.423 -22.788 1.00 62.16 95 GLY A N 1
ATOM 718 C CA . GLY A 1 95 ? 19.727 14.235 -21.631 1.00 62.16 95 GLY A CA 1
ATOM 719 C C . GLY A 1 95 ? 18.383 14.970 -21.757 1.00 62.16 95 GLY A C 1
ATOM 720 O O . GLY A 1 95 ? 17.720 15.200 -20.749 1.00 62.16 95 GLY A O 1
ATOM 721 N N . GLY A 1 96 ? 17.929 15.284 -22.977 1.00 65.88 96 GLY A N 1
ATOM 722 C CA . GLY A 1 96 ? 16.622 15.917 -23.204 1.00 65.88 96 GLY A CA 1
ATOM 723 C C . GLY A 1 96 ? 15.424 14.984 -22.974 1.00 65.88 96 GLY A C 1
ATOM 724 O O . GLY A 1 96 ? 14.395 15.417 -22.457 1.00 65.88 96 GLY A O 1
ATOM 725 N N . GLN A 1 97 ? 15.549 13.697 -23.312 1.00 63.88 97 GLN A N 1
ATOM 726 C CA . GLN A 1 97 ? 14.512 12.695 -23.029 1.00 63.88 97 GLN A CA 1
ATOM 727 C C . GLN A 1 97 ? 14.571 12.246 -21.566 1.00 63.88 97 GLN A C 1
ATOM 729 O O . GLN A 1 97 ? 13.532 12.051 -20.932 1.00 63.88 97 GLN A O 1
ATOM 734 N N . GLN A 1 98 ? 15.778 12.169 -21.000 1.00 66.31 98 GLN A N 1
ATOM 735 C CA . GLN A 1 98 ? 15.987 11.847 -19.592 1.00 66.31 98 GLN A CA 1
ATOM 736 C C . GLN A 1 98 ? 15.260 12.828 -18.658 1.00 66.31 98 GLN A C 1
ATOM 738 O O . GLN A 1 98 ? 14.619 12.385 -17.705 1.00 66.31 98 GLN A O 1
ATOM 743 N N . GLU A 1 99 ? 15.301 14.139 -18.930 1.00 65.75 99 GLU A N 1
ATOM 744 C CA . GLU A 1 99 ? 14.590 15.144 -18.125 1.00 65.75 99 GLU A CA 1
ATOM 745 C C . GLU A 1 99 ? 13.066 14.987 -18.188 1.00 65.75 99 GLU A C 1
ATOM 747 O O . GLU A 1 99 ? 12.401 15.047 -17.152 1.00 65.75 99 GLU A O 1
ATOM 752 N N . GLN A 1 100 ? 12.497 14.738 -19.372 1.00 65.81 100 GLN A N 1
ATOM 753 C CA . GLN A 1 100 ? 11.057 14.498 -19.521 1.00 65.81 100 GLN A CA 1
ATOM 754 C C . GLN A 1 100 ? 10.605 13.266 -18.730 1.00 65.81 100 GLN A C 1
ATOM 756 O O . GLN A 1 100 ? 9.603 13.317 -18.009 1.00 65.81 100 GLN A O 1
ATOM 761 N N . PHE A 1 101 ? 11.370 12.175 -18.802 1.00 64.56 101 PHE A N 1
ATOM 762 C CA . PHE A 1 101 ? 11.064 10.960 -18.051 1.00 64.56 101 PHE A CA 1
ATOM 763 C C . PHE A 1 101 ? 11.317 11.109 -16.553 1.00 64.56 101 PHE A C 1
ATOM 765 O O . PHE A 1 101 ? 10.520 10.611 -15.758 1.00 64.56 101 PHE A O 1
ATOM 772 N N . GLN A 1 102 ? 12.352 11.842 -16.136 1.00 66.25 102 GLN A N 1
ATOM 773 C CA . GLN A 1 102 ? 12.556 12.173 -14.727 1.00 66.25 102 GLN A CA 1
ATOM 774 C C . GLN A 1 102 ? 11.417 13.019 -14.173 1.00 66.25 102 GLN A C 1
ATOM 776 O O . GLN A 1 102 ? 10.982 12.754 -13.059 1.00 66.25 102 GLN A O 1
ATOM 781 N N . GLN A 1 103 ? 10.897 13.990 -14.922 1.00 63.69 103 GLN A N 1
ATOM 782 C CA . GLN A 1 103 ? 9.746 14.784 -14.487 1.00 63.69 103 GLN A CA 1
ATOM 783 C C . GLN A 1 103 ? 8.476 13.930 -14.382 1.00 63.69 103 GLN A C 1
ATOM 785 O O . GLN A 1 103 ? 7.722 14.067 -13.417 1.00 63.69 103 GLN A O 1
ATOM 790 N N . MET A 1 104 ? 8.266 12.992 -15.310 1.00 59.41 104 MET A N 1
ATOM 791 C CA . MET A 1 104 ? 7.140 12.054 -15.257 1.00 59.41 104 MET A CA 1
ATOM 792 C C . MET A 1 104 ? 7.264 11.063 -14.084 1.00 59.41 104 MET A C 1
ATOM 794 O O . MET A 1 104 ? 6.279 10.788 -13.401 1.00 59.41 104 MET A O 1
ATOM 798 N N . ALA A 1 105 ? 8.478 10.585 -13.793 1.00 59.72 105 ALA A N 1
ATOM 799 C CA . ALA A 1 105 ? 8.773 9.692 -12.672 1.00 59.72 105 ALA A CA 1
ATOM 800 C C . ALA A 1 105 ? 8.784 10.411 -11.305 1.00 59.72 105 ALA A C 1
ATOM 802 O O . ALA A 1 105 ? 8.377 9.830 -10.300 1.00 59.72 105 ALA A O 1
ATOM 803 N N . GLN A 1 106 ? 9.212 11.679 -11.248 1.00 57.59 106 GLN A N 1
ATOM 804 C CA . GLN A 1 106 ? 9.179 12.522 -10.043 1.00 57.59 106 GLN A CA 1
ATOM 805 C C . GLN A 1 106 ? 7.790 13.103 -9.750 1.00 57.59 106 GLN A C 1
ATOM 807 O O . GLN A 1 106 ? 7.525 13.479 -8.607 1.00 57.59 106 GLN A O 1
ATOM 812 N N . GLY A 1 107 ? 6.886 13.141 -10.738 1.00 49.22 107 GLY A N 1
ATOM 813 C CA . GLY A 1 107 ? 5.506 13.619 -10.589 1.00 49.22 107 GLY A CA 1
ATOM 814 C C . GLY A 1 107 ? 4.665 12.836 -9.571 1.00 49.22 107 GLY A C 1
ATOM 815 O O . GLY A 1 107 ? 3.586 13.279 -9.179 1.00 49.22 107 GLY A O 1
ATOM 816 N N . VAL A 1 108 ? 5.169 11.704 -9.078 1.00 46.06 108 VAL A N 1
ATOM 817 C CA . VAL A 1 108 ? 4.565 10.934 -7.992 1.00 46.06 108 VAL A CA 1
ATOM 818 C C . VAL A 1 108 ? 5.496 11.005 -6.787 1.00 46.06 108 VAL A C 1
ATOM 820 O O . VAL A 1 108 ? 6.480 10.278 -6.706 1.00 46.06 108 VAL A O 1
ATOM 823 N N . GLY A 1 109 ? 5.184 11.908 -5.852 1.00 48.56 109 GLY A N 1
ATOM 824 C CA . GLY A 1 109 ? 5.972 12.199 -4.651 1.00 48.56 109 GLY A CA 1
ATOM 825 C C . GLY A 1 109 ? 6.570 10.957 -3.985 1.00 48.56 109 GLY A C 1
ATOM 826 O O . GLY A 1 10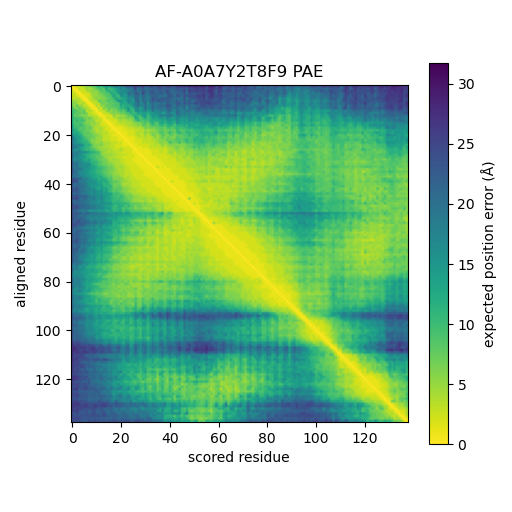9 ? 5.892 10.211 -3.271 1.00 48.56 109 GLY A O 1
ATOM 827 N N . SER A 1 110 ? 7.867 10.768 -4.213 1.00 60.88 110 SER A N 1
ATOM 828 C CA . SER A 1 110 ? 8.689 9.713 -3.634 1.00 60.88 110 SER A CA 1
ATOM 829 C C . SER A 1 110 ? 8.740 9.830 -2.112 1.00 60.88 110 SER A C 1
ATOM 831 O O . SER A 1 110 ? 8.607 10.927 -1.577 1.00 60.88 110 SER A O 1
ATOM 833 N N . VAL A 1 111 ? 8.914 8.685 -1.432 1.00 55.09 111 VAL A N 1
ATOM 834 C CA . VAL A 1 111 ? 9.149 8.453 0.017 1.00 55.09 111 VAL A CA 1
ATOM 835 C C . VAL A 1 111 ? 8.226 9.205 0.988 1.00 55.09 111 VAL A C 1
ATOM 837 O O . VAL A 1 111 ? 7.504 8.564 1.743 1.00 55.09 111 VAL A O 1
ATOM 840 N N . MET A 1 112 ? 8.188 10.534 0.951 1.00 54.41 112 MET A N 1
ATOM 841 C CA . MET A 1 112 ? 7.190 11.397 1.582 1.00 54.41 112 MET A CA 1
ATOM 842 C C . MET A 1 112 ? 5.765 10.901 1.319 1.00 54.41 112 MET A C 1
ATOM 844 O O . MET A 1 112 ? 5.004 10.723 2.267 1.00 54.41 112 MET A O 1
ATOM 848 N N . GLY A 1 113 ? 5.415 10.584 0.067 1.00 62.72 113 GLY A N 1
ATOM 849 C CA . GLY A 1 113 ? 4.094 10.038 -0.260 1.00 62.72 113 GLY A CA 1
ATOM 850 C C . GLY A 1 113 ? 3.794 8.739 0.495 1.00 62.72 113 GLY A C 1
ATOM 851 O O . GLY A 1 113 ? 2.706 8.577 1.042 1.00 62.72 113 GLY A O 1
ATOM 852 N N . VAL A 1 114 ? 4.784 7.849 0.608 1.00 62.03 114 VAL A N 1
ATOM 853 C CA . VAL A 1 114 ? 4.668 6.578 1.339 1.00 62.03 114 VAL A CA 1
ATOM 854 C C . VAL A 1 114 ? 4.541 6.812 2.844 1.00 62.03 114 VAL A C 1
ATOM 856 O O . VAL A 1 114 ? 3.685 6.200 3.478 1.00 62.03 114 VAL A O 1
ATOM 859 N N . VAL A 1 115 ? 5.333 7.726 3.412 1.00 63.66 115 VAL A N 1
ATOM 860 C CA . VAL A 1 115 ? 5.286 8.078 4.838 1.00 63.66 115 VAL A CA 1
ATOM 861 C C . VAL A 1 115 ? 3.920 8.664 5.197 1.00 63.66 115 VAL A C 1
ATOM 863 O O . VAL A 1 115 ? 3.263 8.149 6.098 1.00 63.66 115 VAL A O 1
ATOM 866 N N . PHE A 1 116 ? 3.430 9.662 4.458 1.00 64.06 116 PHE A N 1
ATOM 867 C CA . PHE A 1 116 ? 2.117 10.266 4.714 1.00 64.06 116 PHE A CA 1
ATOM 868 C C . PHE A 1 116 ? 0.959 9.279 4.504 1.00 64.06 116 PHE A C 1
ATOM 870 O O . PHE A 1 116 ? 0.009 9.272 5.289 1.00 64.06 116 PHE A O 1
ATOM 877 N N . ILE A 1 117 ? 1.052 8.393 3.507 1.00 68.38 117 ILE A N 1
ATOM 878 C CA . ILE A 1 117 ? 0.060 7.331 3.282 1.00 68.38 117 ILE A CA 1
ATOM 879 C C . ILE A 1 117 ? 0.077 6.282 4.401 1.00 68.38 117 ILE A C 1
ATOM 881 O O . ILE A 1 117 ? -0.979 5.754 4.750 1.00 68.38 117 ILE A O 1
ATOM 885 N N . ALA A 1 118 ? 1.242 5.973 4.975 1.00 68.06 118 ALA A N 1
ATOM 886 C CA . ALA A 1 118 ? 1.389 4.965 6.024 1.00 68.06 118 ALA A CA 1
ATOM 887 C C . ALA A 1 118 ? 0.993 5.472 7.421 1.00 68.06 118 ALA A C 1
ATOM 889 O O . ALA A 1 118 ? 0.610 4.664 8.270 1.00 68.06 118 ALA A O 1
ATOM 890 N N . VAL A 1 119 ? 1.013 6.790 7.659 1.00 76.19 119 VAL A N 1
ATOM 891 C CA . VAL A 1 119 ? 0.618 7.387 8.949 1.00 76.19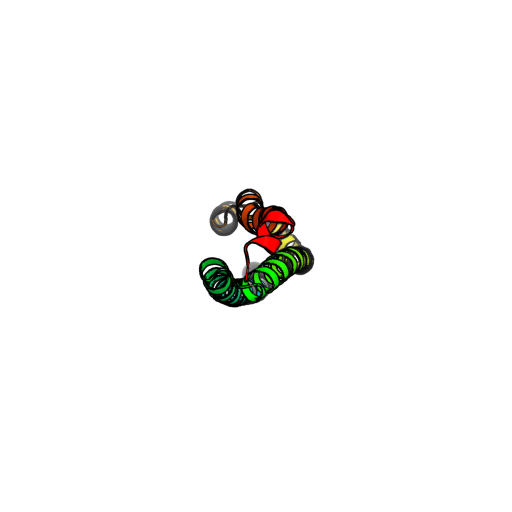 119 VAL A CA 1
ATOM 892 C C . VAL A 1 119 ? -0.804 6.977 9.337 1.00 76.19 119 VAL A C 1
ATOM 894 O O . VAL A 1 119 ? -1.025 6.522 10.456 1.00 76.19 119 VAL A O 1
ATOM 897 N N . TYR A 1 120 ? -1.773 7.069 8.425 1.00 76.50 120 TYR A N 1
ATOM 898 C CA . TYR A 1 120 ? -3.171 6.774 8.750 1.00 76.50 120 TYR A CA 1
ATOM 899 C C . TYR A 1 120 ? -3.423 5.299 9.154 1.00 76.50 120 TYR A C 1
ATOM 901 O O . TYR A 1 120 ? -3.985 5.079 10.230 1.00 76.50 120 TYR A O 1
ATOM 909 N N . PRO A 1 121 ? -2.960 4.277 8.402 1.00 76.00 121 PRO A N 1
ATOM 910 C CA . PRO A 1 121 ? -3.011 2.875 8.830 1.00 76.00 121 PRO A CA 1
ATOM 911 C C . PRO A 1 121 ? -2.381 2.627 10.206 1.00 76.00 121 PRO A C 1
ATOM 913 O O . PRO A 1 121 ? -2.952 1.910 11.031 1.00 76.00 121 PRO A O 1
ATOM 916 N N . VAL A 1 122 ? -1.226 3.242 10.478 1.00 75.94 122 VAL A N 1
ATOM 917 C CA . VAL A 1 122 ? -0.514 3.096 11.757 1.00 75.94 122 VAL A CA 1
ATOM 918 C C . VAL A 1 122 ? -1.313 3.717 12.902 1.00 75.94 122 VAL A C 1
ATOM 920 O O . VAL A 1 122 ? -1.460 3.101 13.958 1.00 75.94 122 VAL A O 1
ATOM 923 N N . LEU A 1 123 ? -1.904 4.895 12.695 1.00 77.31 123 LEU A N 1
ATOM 924 C CA . LEU A 1 123 ? -2.782 5.516 13.685 1.00 77.31 123 LEU A CA 1
ATOM 925 C C . LEU A 1 123 ? -4.040 4.673 13.932 1.00 77.31 123 LEU A C 1
ATOM 927 O O . LEU A 1 123 ? -4.430 4.502 15.088 1.00 77.31 123 LEU A O 1
ATOM 931 N N . CYS A 1 124 ? -4.644 4.089 12.892 1.00 76.62 124 CYS A N 1
ATOM 932 C CA . CYS A 1 124 ? -5.755 3.151 13.056 1.00 76.62 124 CYS A CA 1
ATOM 933 C C . CYS A 1 124 ? -5.351 1.949 13.918 1.00 76.62 124 CYS A C 1
ATOM 935 O O . CYS A 1 124 ? -6.070 1.619 14.860 1.00 76.62 124 CYS A O 1
ATOM 937 N N . LEU A 1 125 ? -4.189 1.341 13.667 1.00 75.50 125 LEU A N 1
ATOM 938 C CA . LEU A 1 125 ? -3.660 0.252 14.495 1.00 75.50 125 LEU A CA 1
ATOM 939 C C . LEU A 1 125 ? -3.461 0.692 15.952 1.00 75.50 125 LEU A C 1
ATOM 941 O O . LEU A 1 125 ? -3.933 0.023 16.868 1.00 75.50 125 LEU A O 1
ATOM 945 N N . ILE A 1 126 ? -2.831 1.839 16.197 1.00 75.50 126 ILE A N 1
ATOM 946 C CA . ILE A 1 126 ? -2.539 2.303 17.561 1.00 75.50 126 ILE A CA 1
ATOM 947 C C . ILE A 1 126 ? -3.821 2.650 18.328 1.00 75.50 126 ILE A C 1
ATOM 949 O O . ILE A 1 126 ? -3.985 2.249 19.483 1.00 75.50 126 ILE A O 1
ATOM 953 N N . PHE A 1 127 ? -4.739 3.403 17.720 1.00 76.75 127 PHE A N 1
ATOM 954 C CA . PHE A 1 127 ? -5.926 3.892 18.419 1.00 76.75 127 PHE A CA 1
ATOM 955 C C . PHE A 1 127 ? -7.005 2.827 18.564 1.00 76.75 127 PHE A C 1
ATOM 957 O O . PHE A 1 127 ? -7.615 2.731 19.631 1.00 76.75 127 PHE A O 1
ATOM 964 N N . LEU A 1 128 ? -7.218 1.994 17.543 1.00 72.06 128 LEU A N 1
ATOM 965 C CA . LEU A 1 128 ? -8.275 0.986 17.572 1.00 72.06 128 LEU A CA 1
ATOM 966 C C . LEU A 1 128 ? -7.897 -0.250 18.385 1.00 72.06 128 LEU A C 1
ATOM 968 O O . LEU A 1 128 ? -8.791 -0.977 18.797 1.00 72.06 128 LEU A O 1
ATOM 972 N N . THR A 1 129 ? -6.622 -0.479 18.701 1.00 73.88 129 THR A N 1
ATOM 973 C CA . THR A 1 129 ? -6.218 -1.620 19.547 1.00 73.88 129 THR A CA 1
ATOM 974 C C . THR A 1 129 ? -6.350 -1.321 21.051 1.00 73.88 129 THR A C 1
ATOM 976 O O . THR A 1 129 ? -6.287 -2.228 21.883 1.00 73.88 129 THR A O 1
ATOM 979 N N . LYS A 1 130 ? -6.594 -0.062 21.455 1.00 74.25 130 LYS A N 1
ATOM 980 C CA . LYS A 1 130 ? -6.743 0.297 22.877 1.00 74.25 130 LYS A CA 1
ATOM 981 C C . LYS A 1 130 ? -8.051 -0.249 23.469 1.00 74.25 130 LYS A C 1
ATOM 983 O O . LYS A 1 130 ? -9.135 0.039 22.963 1.00 74.25 130 LYS A O 1
ATOM 988 N N . LYS A 1 131 ? -7.962 -0.926 24.629 1.00 62.97 131 LYS A N 1
ATOM 989 C C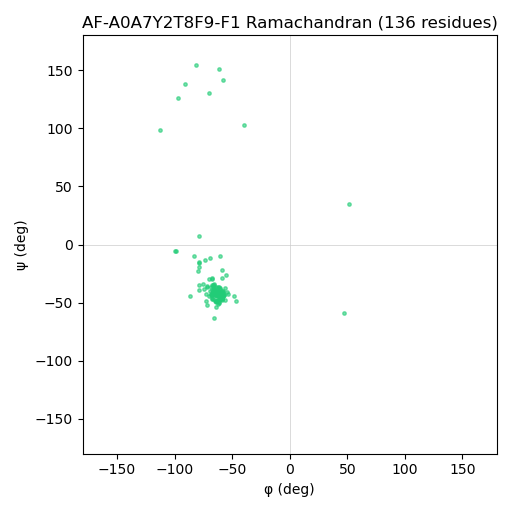A . LYS A 1 131 ? -9.124 -1.434 25.401 1.00 62.97 131 LYS A CA 1
ATOM 990 C C . LYS A 1 131 ? -10.220 -0.378 25.599 1.00 62.97 131 LYS A C 1
ATOM 992 O O . LYS A 1 131 ? -11.369 -0.642 25.289 1.00 62.97 131 LYS A O 1
ATOM 997 N N . LYS A 1 132 ? -9.852 0.861 25.950 1.00 63.88 132 LYS A N 1
ATOM 998 C CA . LYS A 1 132 ? -10.801 1.983 26.132 1.00 63.88 132 LYS A CA 1
ATOM 999 C C . LYS A 1 132 ? -11.648 2.331 24.897 1.00 63.88 132 LYS A C 1
ATOM 1001 O O . LYS A 1 132 ? -12.652 3.028 25.040 1.00 63.88 132 LYS A O 1
ATOM 1006 N N . VAL A 1 133 ? -11.200 1.963 23.696 1.00 65.38 133 VAL A N 1
ATOM 1007 C CA . VAL A 1 133 ? -11.970 2.136 22.456 1.00 65.38 133 VAL A CA 1
ATOM 1008 C C . VAL A 1 133 ? -12.879 0.932 22.256 1.00 65.38 133 VAL A C 1
ATOM 1010 O O . VAL A 1 133 ? -14.063 1.119 22.015 1.00 65.38 133 VAL A O 1
ATOM 1013 N N . LYS A 1 134 ? -12.360 -0.282 22.469 1.00 63.19 134 LYS A N 1
ATOM 1014 C CA . LYS A 1 134 ? -13.146 -1.523 22.454 1.00 63.19 134 LYS A CA 1
ATOM 1015 C C . LYS A 1 134 ? -14.342 -1.467 23.416 1.00 63.19 134 LYS A C 1
ATOM 1017 O O . LYS A 1 134 ? -15.429 -1.867 23.033 1.00 63.19 134 LYS A O 1
ATOM 1022 N N . ASP A 1 135 ? -14.156 -0.897 24.604 1.00 69.38 135 ASP A N 1
ATOM 1023 C CA . ASP A 1 135 ? -15.194 -0.807 25.643 1.00 69.38 135 ASP A CA 1
ATOM 1024 C C . ASP A 1 135 ? -16.287 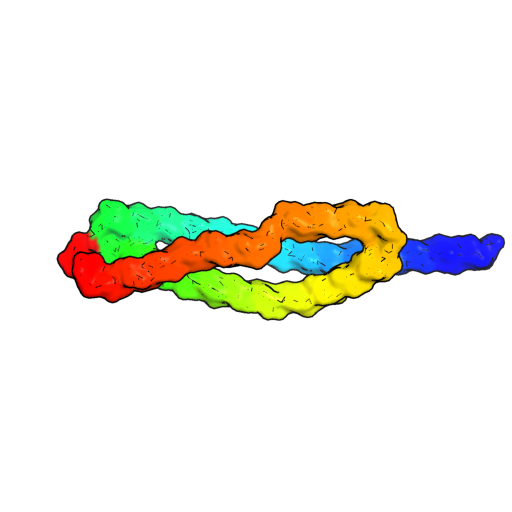0.241 25.335 1.00 69.38 135 ASP A C 1
ATOM 1026 O O . ASP A 1 135 ? -17.326 0.265 25.986 1.00 69.38 135 ASP A O 1
ATOM 1030 N N . ARG A 1 136 ? -16.068 1.133 24.354 1.00 67.75 136 ARG A N 1
ATOM 1031 C CA . ARG A 1 136 ? -17.044 2.156 23.917 1.00 67.75 136 ARG A CA 1
ATOM 1032 C C . ARG A 1 136 ? -17.825 1.772 22.666 1.00 67.75 136 ARG A C 1
ATOM 1034 O O . ARG A 1 136 ? -18.694 2.534 22.236 1.00 67.75 136 ARG A O 1
ATOM 1041 N N . LEU A 1 137 ? -17.467 0.651 22.058 1.00 69.25 137 LEU A N 1
ATOM 1042 C CA . LEU A 1 137 ? -18.137 0.113 20.891 1.00 69.25 137 LEU A CA 1
ATOM 1043 C C . LEU A 1 137 ? -19.132 -0.942 21.381 1.00 69.25 137 LEU A C 1
ATOM 1045 O O . LEU A 1 137 ? -18.754 -1.827 22.145 1.00 69.25 137 LEU A O 1
ATOM 1049 N N . VAL A 1 138 ? -20.394 -0.794 20.978 1.00 58.69 138 VAL A N 1
ATOM 1050 C CA . VAL A 1 138 ? -21.531 -1.620 21.425 1.00 58.69 138 VAL A CA 1
ATOM 1051 C C . VAL A 1 138 ? -21.843 -2.692 20.390 1.00 58.69 138 VAL A C 1
ATOM 1053 O O . VAL A 1 138 ? -21.887 -2.367 19.174 1.00 58.69 138 VAL A O 1
#

Secondary st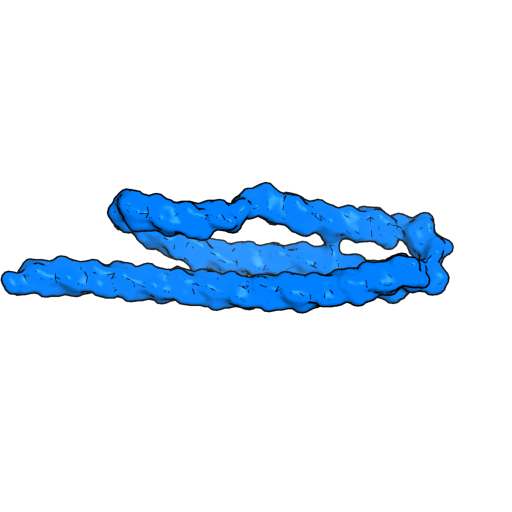ructure (DSSP, 8-state):
-HHHHHHHHHHHHHHHHHHHHHHHHHHHHHHHHHHHHHHHHHHHHHHHHHHTT-HHHHHHHHHHHHHHHHHHHHHHHHHHHHHHHHHHHHTTS-HHHHHHHHHHHHTS-TTHHHHHHHHHHHHHHHHHTSHHHHTT--

Sequence (138 aa):
MKALMTEVGGEVKEASLFVEAFDELMVYSYIDAGLKVVLGLILLVAGVGLLKKKLWGQKMSLFWAVARIVAAGVMTVVTLGPTREFQEKVGQMDGGQQEQFQQMAQGVGSVMGVVFIAVYPVLCLIFLTKKKVKDRLV

Radius of gyration: 22.11 Å; Cα contacts (8 Å, |Δi|>4): 68; chains: 1; bounding box: 47×23×73 Å

Foldseek 3Di:
DVVVCVVVVVVVVLVVVLVVLVVVLVVLVVVLVVVVVVLVVLLVVLVVCVVVLAPVSLVSLLVSLVVVVVSVVVSCVVCVVSVVVNVVSLVPDDPVVNVVVVCVVPVQPPP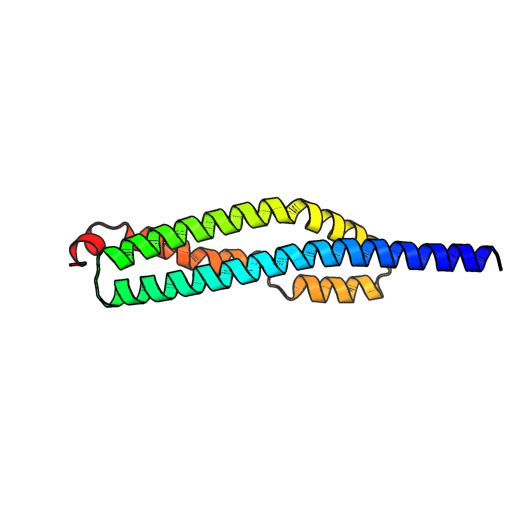VNVVVVNVVSVCSNVPSVDPVSVVRRD

pLDDT: mean 73.25, std 9.6, range [46.06, 88.12]

Mean predicted aligned error: 10.75 Å

Solvent-accessible surface area (backbone atoms only — not comparable to full-atom values): 7379 Å² total; per-residue (Å²): 109,71,67,58,52,53,51,54,52,46,55,55,50,53,51,50,58,47,51,53,43,48,51,55,49,48,54,56,50,52,52,51,52,52,50,50,50,56,51,50,52,53,45,52,56,14,48,54,26,44,75,68,31,27,58,64,12,50,53,46,42,46,50,47,27,51,51,51,54,51,50,53,54,51,52,53,61,65,45,48,58,55,52,49,56,41,51,57,56,46,70,72,46,62,71,76,59,33,51,57,51,47,51,62,62,57,70,56,60,67,67,61,47,55,52,63,61,46,48,57,38,50,49,46,49,61,56,62,68,35,65,80,47,55,75,66,33,103